Protein AF-A0A087GH47-F1 (afdb_monomer_lite)

Sequence (75 aa):
MSSSSLWPITIINPPVCYTRYALDCVPSNGGLVPRPMMYVALTYDHMLIDGREAVYFLRRVKDVVEDPQRLLLDI

pLDDT: mean 74.62, std 17.52, range [31.16, 90.12]

InterPro domains:
  IPR001078 2-oxoacid dehydrogenase acyltransferase, c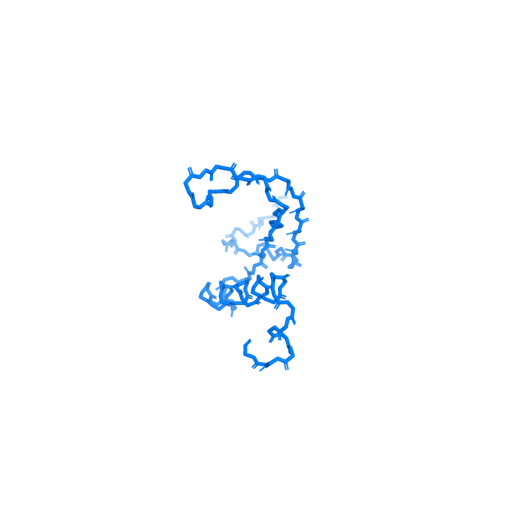atalytic domain [PF00198] (26-73)
  IPR023213 Chloramphenicol acetyltransferase-like domain superfamily [G3DSA:3.30.559.10] (2-73)
  IPR050537 2-oxoacid dehydrogenase [PTHR43416] (30-75)

Organism: Arabis alpina (NCBI:txid50452)

Secondary structure (DSSP, 8-state):
-------SS-------EEEEEEEEEEEETTEEEEEEEEEEEE---TTTS-HHHHHHHHHHHHHHHH-THHHHTT-

Foldseek 3Di:
DPDPDPDPDDPPDPWDKDKDWDFAFDDDDHDTDTDTDIDIDTDDDCVVDPPVVVVVVVVVVVVCVVPVVCVVVVD

Structure (mmCIF, N/CA/C/O backbone):
data_AF-A0A087GH47-F1
#
_entry.id   AF-A0A087GH47-F1
#
loop_
_atom_site.group_PDB
_atom_site.id
_atom_site.type_symbol
_atom_site.label_atom_id
_atom_site.label_alt_id
_atom_site.label_comp_id
_atom_site.label_asym_id
_atom_site.label_entity_id
_atom_site.label_seq_id
_atom_site.pdbx_PDB_ins_code
_atom_site.Cartn_x
_atom_site.Cartn_y
_atom_site.Cartn_z
_atom_site.occupancy
_atom_site.B_iso_or_equiv
_atom_site.auth_seq_id
_atom_site.auth_comp_id
_atom_site.auth_asym_id
_atom_site.auth_atom_id
_atom_site.pdbx_PDB_model_num
ATOM 1 N N . MET A 1 1 ? 39.769 -18.874 -8.119 1.00 41.12 1 MET A N 1
ATOM 2 C CA . MET A 1 1 ? 39.524 -17.439 -8.381 1.00 41.12 1 MET A CA 1
ATOM 3 C C . MET A 1 1 ? 39.085 -17.297 -9.831 1.00 41.12 1 MET A C 1
ATOM 5 O O . MET A 1 1 ? 39.890 -16.979 -10.689 1.00 41.12 1 MET A O 1
ATOM 9 N N . SER A 1 2 ? 37.831 -17.654 -10.109 1.00 31.16 2 SER A N 1
ATOM 10 C CA . SER A 1 2 ? 37.211 -17.470 -11.422 1.00 31.16 2 SER A CA 1
ATOM 11 C C . SER A 1 2 ? 36.403 -16.191 -11.328 1.00 31.16 2 SER A C 1
ATOM 13 O O . SER A 1 2 ? 35.493 -16.104 -10.511 1.00 31.16 2 SER A O 1
ATOM 15 N N . SER A 1 3 ? 36.825 -15.196 -12.091 1.00 36.97 3 SER A N 1
ATOM 16 C CA . SER A 1 3 ? 36.262 -13.858 -12.222 1.00 36.97 3 SER A CA 1
ATOM 17 C C . SER A 1 3 ? 34.747 -13.889 -12.434 1.00 36.97 3 SER A C 1
ATOM 19 O O . SER A 1 3 ? 34.268 -14.045 -13.556 1.00 36.97 3 SER A O 1
ATOM 21 N N . SER A 1 4 ? 34.002 -13.738 -11.339 1.00 34.78 4 SER A N 1
ATOM 22 C CA . SER A 1 4 ? 32.568 -13.467 -11.334 1.00 34.78 4 SER A CA 1
ATOM 23 C C . SER A 1 4 ? 32.354 -12.098 -11.969 1.00 34.78 4 SER A C 1
ATOM 25 O O . SER A 1 4 ? 32.665 -11.067 -11.376 1.00 34.78 4 SER A O 1
ATOM 27 N N . SER A 1 5 ? 31.896 -12.092 -13.215 1.00 31.73 5 SER A N 1
ATOM 28 C CA . SER A 1 5 ? 31.554 -10.891 -13.963 1.00 31.73 5 SER A CA 1
ATOM 29 C C . SER A 1 5 ? 30.542 -10.048 -13.182 1.00 31.73 5 SER A C 1
ATOM 31 O O . SER A 1 5 ? 29.384 -10.443 -13.039 1.00 31.73 5 SER A O 1
ATOM 33 N N . LEU A 1 6 ? 30.996 -8.892 -12.689 1.00 43.12 6 LEU A N 1
ATOM 34 C CA . LEU A 1 6 ? 30.156 -7.779 -12.260 1.00 43.12 6 LEU A CA 1
ATOM 35 C C . LEU A 1 6 ? 29.354 -7.274 -13.469 1.00 43.12 6 LEU A C 1
ATOM 37 O O . LEU A 1 6 ? 29.816 -6.406 -14.205 1.00 43.12 6 LEU A O 1
ATOM 41 N N . TRP A 1 7 ? 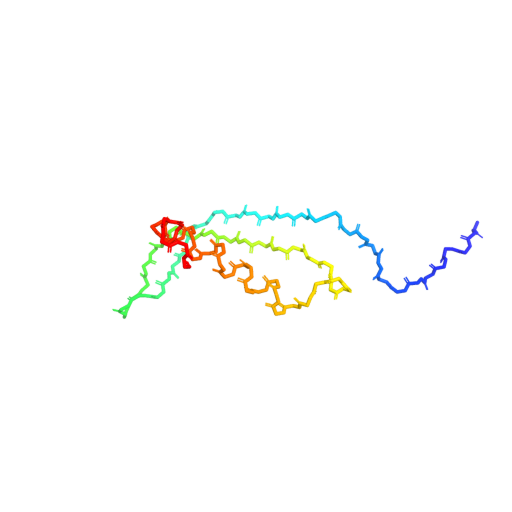28.158 -7.818 -13.672 1.00 35.56 7 TRP A N 1
ATOM 42 C CA . TRP A 1 7 ? 27.109 -7.155 -14.444 1.00 35.56 7 TRP A CA 1
ATOM 43 C C . TRP A 1 7 ? 26.192 -6.422 -13.452 1.00 35.56 7 TRP A C 1
ATOM 45 O O . TRP A 1 7 ? 25.848 -6.996 -12.414 1.00 35.56 7 TRP A O 1
ATOM 55 N N . PRO A 1 8 ? 25.848 -5.144 -13.686 1.00 39.22 8 PRO A N 1
ATOM 56 C CA . PRO A 1 8 ? 25.154 -4.331 -12.696 1.00 39.22 8 PRO A CA 1
ATOM 57 C C . PRO A 1 8 ? 23.711 -4.827 -12.498 1.00 39.22 8 PRO A C 1
ATOM 59 O O . PRO A 1 8 ? 22.918 -4.843 -13.428 1.00 39.22 8 PRO A O 1
ATOM 62 N N . ILE A 1 9 ? 23.399 -5.215 -11.257 1.00 44.91 9 ILE A N 1
ATOM 63 C CA . ILE A 1 9 ? 22.066 -5.237 -10.627 1.00 44.91 9 ILE A CA 1
ATOM 64 C C . ILE A 1 9 ? 20.968 -5.987 -11.405 1.00 44.91 9 ILE A C 1
ATOM 66 O O . ILE A 1 9 ? 19.990 -5.403 -11.848 1.00 44.91 9 ILE A O 1
ATOM 70 N N . THR A 1 10 ? 21.059 -7.312 -11.464 1.00 44.19 10 THR A N 1
ATOM 71 C CA . THR A 1 10 ? 19.865 -8.178 -11.530 1.00 44.19 10 THR A CA 1
ATOM 72 C C . THR A 1 10 ? 20.072 -9.387 -10.620 1.00 44.19 10 THR A C 1
ATOM 74 O O . THR A 1 10 ? 20.041 -10.542 -11.035 1.00 44.19 10 THR A O 1
ATOM 77 N N . ILE A 1 11 ? 20.285 -9.136 -9.321 1.00 46.00 11 ILE A N 1
ATOM 78 C CA . ILE A 1 11 ? 19.845 -10.127 -8.333 1.00 46.00 11 ILE A CA 1
ATOM 79 C C . ILE A 1 11 ? 18.321 -10.089 -8.423 1.00 46.00 11 ILE A C 1
ATOM 81 O O . ILE A 1 11 ? 17.687 -9.191 -7.872 1.00 46.00 11 ILE A O 1
ATOM 85 N N . ILE A 1 12 ? 17.761 -11.015 -9.201 1.00 56.62 12 ILE A N 1
ATOM 86 C CA . ILE A 1 12 ? 16.330 -11.306 -9.254 1.00 56.62 12 ILE A CA 1
ATOM 87 C C . ILE A 1 12 ? 15.947 -11.717 -7.835 1.00 56.62 12 ILE A C 1
ATOM 89 O O . ILE A 1 12 ? 16.133 -12.862 -7.423 1.00 56.62 12 ILE A O 1
ATOM 93 N N . ASN A 1 13 ? 15.490 -10.754 -7.043 1.00 55.69 13 ASN A N 1
ATOM 94 C CA . ASN A 1 13 ? 14.811 -11.067 -5.804 1.00 55.69 13 ASN A CA 1
ATOM 95 C C . ASN A 1 13 ? 13.512 -11.779 -6.218 1.00 55.69 13 ASN A C 1
ATOM 97 O O . ASN A 1 13 ? 12.803 -11.238 -7.073 1.00 55.69 13 ASN A O 1
ATOM 101 N N . PRO A 1 14 ? 13.178 -12.971 -5.692 1.00 56.81 14 PRO A N 1
ATOM 102 C CA . PRO A 1 14 ? 11.833 -13.497 -5.884 1.00 56.81 14 PRO A CA 1
ATOM 103 C C . PRO A 1 14 ? 10.830 -12.418 -5.441 1.00 56.81 14 PRO A C 1
ATOM 105 O O . PRO A 1 14 ? 11.097 -11.752 -4.435 1.00 56.81 14 PRO A O 1
ATOM 108 N N . PRO A 1 15 ? 9.720 -12.191 -6.172 1.00 56.53 15 PRO A N 1
ATOM 109 C CA . PRO A 1 15 ? 8.746 -11.182 -5.783 1.00 56.53 15 PRO A CA 1
ATOM 110 C C . PRO A 1 15 ? 8.210 -11.550 -4.402 1.00 56.53 15 PRO A C 1
ATOM 112 O O . PRO A 1 15 ? 7.474 -12.5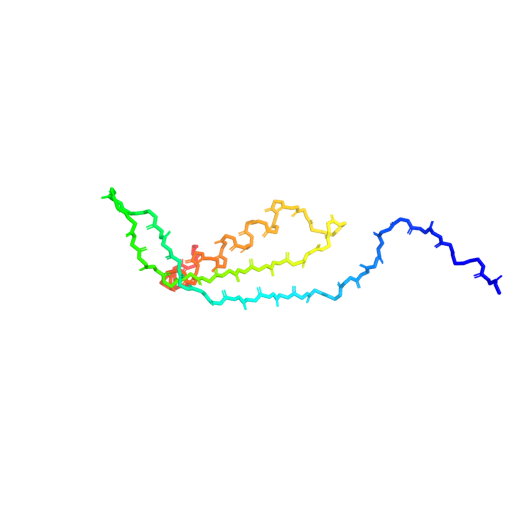20 -4.230 1.00 56.53 15 PRO A O 1
ATOM 115 N N . VAL A 1 16 ? 8.638 -10.790 -3.401 1.00 62.94 16 VAL A N 1
ATOM 116 C CA . VAL A 1 16 ? 8.212 -10.944 -2.017 1.00 62.94 16 VAL A CA 1
ATOM 117 C C . VAL A 1 16 ? 7.288 -9.785 -1.697 1.00 62.94 16 VAL A C 1
ATOM 119 O O . VAL A 1 16 ? 7.641 -8.611 -1.856 1.00 62.94 16 VAL A O 1
ATOM 122 N N . CYS A 1 17 ? 6.078 -10.124 -1.270 1.00 67.56 17 CYS A N 1
ATOM 123 C CA . CYS A 1 17 ? 5.158 -9.189 -0.654 1.00 67.56 17 CYS A CA 1
ATOM 124 C C . CYS A 1 17 ? 5.324 -9.288 0.863 1.00 67.56 17 CYS A C 1
ATOM 126 O O . CYS A 1 17 ? 5.334 -10.376 1.439 1.00 67.56 17 CYS A O 1
ATOM 128 N N . TYR A 1 18 ? 5.471 -8.140 1.514 1.00 72.75 18 TYR A N 1
ATOM 129 C CA . TYR A 1 18 ? 5.499 -8.067 2.969 1.00 72.75 18 TYR A CA 1
ATOM 130 C C . TYR A 1 18 ? 4.332 -7.215 3.440 1.00 72.75 18 TYR A C 1
ATOM 132 O O . TYR A 1 18 ? 4.129 -6.097 2.961 1.00 72.75 18 TYR A O 1
ATOM 140 N N . THR A 1 19 ? 3.583 -7.745 4.400 1.00 77.00 19 THR A N 1
ATOM 141 C CA . THR A 1 19 ? 2.481 -7.049 5.062 1.00 77.00 19 THR A CA 1
ATOM 142 C C . THR A 1 19 ? 2.765 -6.965 6.552 1.00 77.00 19 THR A C 1
ATOM 144 O O . THR A 1 19 ? 3.048 -7.982 7.189 1.00 77.00 19 THR A O 1
ATOM 147 N N . ARG A 1 20 ? 2.667 -5.768 7.130 1.00 84.50 20 ARG A N 1
ATOM 148 C CA . ARG A 1 20 ? 2.751 -5.557 8.579 1.00 84.5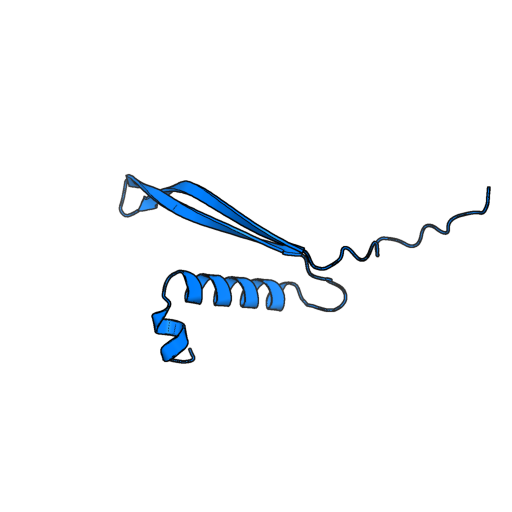0 20 ARG A CA 1
ATOM 149 C C . ARG A 1 20 ? 1.530 -4.784 9.058 1.00 84.50 20 ARG A C 1
ATOM 151 O O . ARG A 1 20 ? 1.245 -3.709 8.541 1.00 84.50 20 ARG A O 1
ATOM 158 N N . TYR A 1 21 ? 0.875 -5.300 10.091 1.00 83.50 21 TYR A N 1
ATOM 159 C CA . TYR A 1 21 ? -0.171 -4.586 10.818 1.00 83.50 21 TYR A CA 1
ATOM 160 C C . TYR A 1 21 ? 0.442 -3.837 12.001 1.00 83.50 21 TYR A C 1
ATOM 162 O O . TYR A 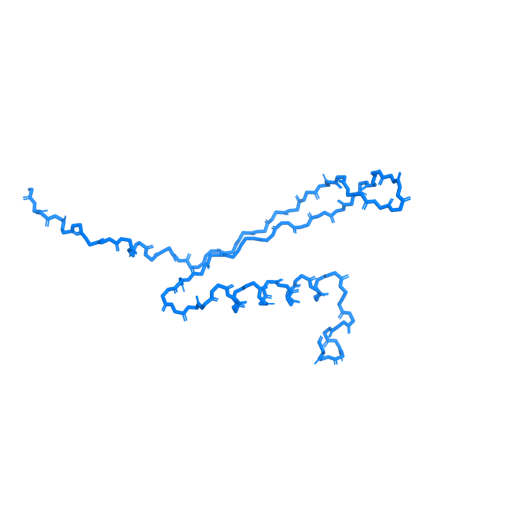1 21 ? 1.223 -4.411 12.763 1.00 83.50 21 TYR A O 1
ATOM 170 N N . ALA A 1 22 ? 0.109 -2.559 12.144 1.00 83.12 22 ALA A N 1
ATOM 171 C CA . ALA A 1 22 ? 0.545 -1.710 13.246 1.00 83.12 22 ALA A CA 1
ATOM 172 C C . ALA A 1 22 ? -0.585 -0.761 13.668 1.00 83.12 22 ALA A C 1
ATOM 174 O O . ALA A 1 22 ? -1.450 -0.408 12.869 1.00 83.12 22 ALA A O 1
ATOM 175 N N . LEU A 1 23 ? -0.583 -0.351 14.935 1.00 82.19 23 LEU A N 1
ATOM 176 C CA . LEU A 1 23 ? -1.436 0.733 15.420 1.00 82.19 23 LEU A CA 1
ATOM 177 C C . LEU A 1 23 ? -0.643 2.029 15.309 1.00 82.19 23 LEU A C 1
ATOM 179 O O . LEU A 1 23 ? 0.391 2.157 15.961 1.00 82.19 23 LEU A O 1
ATOM 183 N N . ASP A 1 24 ? -1.129 2.962 14.496 1.00 85.75 24 ASP A N 1
ATOM 184 C CA . ASP A 1 24 ? -0.481 4.255 14.285 1.00 85.75 24 ASP A CA 1
ATOM 185 C C . ASP A 1 24 ? -1.468 5.409 14.470 1.00 85.75 24 ASP A C 1
ATOM 187 O O . ASP A 1 24 ? -2.676 5.279 14.252 1.00 85.75 24 ASP A O 1
ATOM 191 N N . CYS A 1 25 ? -0.946 6.557 14.896 1.00 84.75 25 CYS A N 1
ATOM 192 C CA . CYS A 1 25 ? -1.732 7.770 15.092 1.00 84.75 25 CYS A CA 1
ATOM 193 C C . CYS A 1 25 ? -1.840 8.534 13.771 1.00 84.75 25 CYS A C 1
ATOM 195 O O . CYS A 1 25 ? -0.861 9.109 13.298 1.00 84.75 25 CYS A O 1
ATOM 197 N N . VAL A 1 26 ? -3.041 8.574 13.191 1.00 87.38 26 VAL A N 1
ATOM 198 C CA . VAL A 1 26 ? -3.305 9.271 11.926 1.00 87.38 26 VAL A CA 1
ATOM 199 C C . VAL A 1 26 ? -4.028 10.590 12.219 1.00 87.38 26 VAL A C 1
ATOM 201 O O . VAL A 1 26 ? -4.962 10.605 13.028 1.00 87.38 26 VAL A O 1
ATOM 204 N N . PRO A 1 27 ? -3.636 11.709 11.586 1.00 87.81 27 PRO A N 1
ATOM 205 C CA . PRO A 1 27 ? -4.367 12.960 11.721 1.00 87.81 27 PRO A CA 1
ATOM 206 C C . PRO A 1 27 ? -5.775 12.833 11.121 1.00 87.81 27 PRO A C 1
ATOM 208 O O . PRO A 1 27 ? -5.941 12.466 9.958 1.00 87.81 27 PRO A O 1
ATOM 211 N N . SER A 1 28 ? -6.801 13.167 11.904 1.00 85.19 28 SER A N 1
ATOM 212 C CA . SER A 1 28 ? -8.182 13.285 11.430 1.00 85.19 28 SER A CA 1
ATOM 213 C C . SER A 1 28 ? -8.867 14.485 12.075 1.00 85.19 28 SER A C 1
ATOM 215 O O . SER A 1 28 ? -8.851 14.600 13.300 1.00 85.19 28 SER A O 1
ATOM 217 N N . ASN A 1 29 ? -9.468 15.358 11.260 1.00 79.31 29 ASN A N 1
ATOM 218 C CA . ASN A 1 29 ? -10.331 16.469 11.688 1.00 79.31 29 ASN A CA 1
ATOM 219 C C . ASN A 1 29 ? -9.821 17.255 12.917 1.00 79.31 29 ASN A C 1
ATOM 221 O O . ASN A 1 29 ? -10.580 17.531 13.840 1.00 79.31 29 ASN A O 1
ATOM 225 N N . GLY A 1 30 ? -8.531 17.613 12.929 1.00 86.62 30 GLY A N 1
ATOM 226 C CA . GLY A 1 30 ? -7.940 18.468 13.968 1.00 86.62 30 GLY A CA 1
ATOM 227 C C . GLY A 1 30 ? -7.311 17.749 15.168 1.00 86.62 30 GLY A C 1
ATOM 228 O O . GLY A 1 30 ? -6.875 18.424 16.095 1.00 86.62 30 GLY A O 1
ATOM 229 N N . GLY A 1 31 ? -7.211 16.415 15.161 1.00 86.94 31 GLY A N 1
ATOM 230 C CA . GLY A 1 31 ? -6.515 15.648 16.201 1.00 86.94 31 GLY A CA 1
ATOM 231 C C . GLY A 1 31 ? -5.809 14.397 15.674 1.00 86.94 31 GLY A C 1
ATOM 232 O O . GLY A 1 31 ? -5.972 14.019 14.514 1.00 86.94 31 GLY A O 1
ATOM 233 N N . LEU A 1 32 ? -5.018 13.752 16.534 1.00 89.38 32 LEU A N 1
ATOM 234 C CA . LEU A 1 32 ? -4.393 12.453 16.264 1.00 89.38 32 LEU A CA 1
ATOM 235 C C . LEU A 1 32 ? -5.291 11.340 16.811 1.00 89.38 32 LEU A C 1
ATOM 237 O O . LEU A 1 32 ? -5.571 11.312 18.008 1.00 89.38 32 LEU A O 1
ATOM 241 N N . VAL A 1 33 ? -5.734 10.428 15.945 1.00 89.81 33 VAL A N 1
ATOM 242 C CA . VAL A 1 33 ? -6.579 9.288 16.329 1.00 89.81 33 VAL A CA 1
ATOM 243 C C . VAL A 1 33 ? -5.823 7.990 16.042 1.00 89.81 33 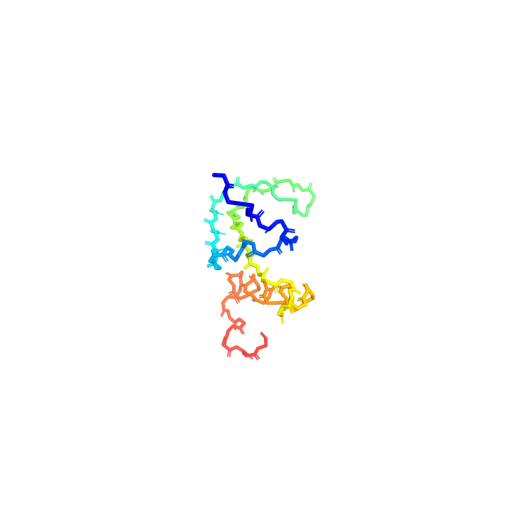VAL A C 1
ATOM 245 O O . VAL A 1 33 ? -5.314 7.832 14.928 1.00 89.81 33 VAL A O 1
ATOM 248 N N . PRO A 1 34 ? -5.735 7.050 17.003 1.00 88.50 34 PRO A N 1
ATOM 249 C CA . PRO A 1 34 ? -5.144 5.745 16.741 1.00 88.50 34 PRO A CA 1
ATOM 250 C C . PRO A 1 34 ? -6.024 4.977 15.749 1.00 88.50 34 PRO A C 1
ATOM 252 O O . PRO A 1 34 ? -7.223 4.798 15.977 1.00 88.50 34 PRO A O 1
ATOM 255 N N . ARG A 1 35 ? -5.437 4.519 14.642 1.00 88.31 35 ARG A N 1
ATOM 256 C CA . ARG A 1 35 ? -6.103 3.667 13.652 1.00 88.31 35 ARG A CA 1
ATOM 257 C C . ARG A 1 35 ? -5.275 2.413 13.370 1.00 88.31 35 ARG A C 1
ATOM 259 O O . ARG A 1 35 ? -4.045 2.486 13.354 1.00 88.31 35 ARG A O 1
ATOM 266 N N . PRO A 1 36 ? -5.926 1.258 13.143 1.00 88.12 36 PRO A N 1
ATOM 267 C CA . PRO A 1 36 ? -5.235 0.083 12.638 1.00 88.12 36 PRO A CA 1
ATOM 268 C C . PRO A 1 36 ? -4.760 0.371 11.211 1.00 88.12 36 PRO A C 1
ATOM 270 O O . PRO A 1 36 ? -5.568 0.605 10.315 1.00 88.12 36 PRO A O 1
ATOM 273 N N . MET A 1 37 ? -3.445 0.377 11.018 1.00 89.44 37 MET A N 1
ATOM 274 C CA . MET A 1 37 ? -2.785 0.620 9.741 1.00 89.44 37 MET A CA 1
ATOM 275 C C . MET A 1 37 ? -2.131 -0.670 9.246 1.00 89.44 37 MET A C 1
ATOM 277 O O . MET A 1 37 ? -1.520 -1.419 10.013 1.00 89.44 37 MET A O 1
ATOM 281 N N . MET A 1 38 ? -2.239 -0.923 7.943 1.00 90.12 38 MET A N 1
ATOM 282 C CA . MET A 1 38 ? -1.549 -2.022 7.272 1.00 90.12 38 MET A CA 1
ATOM 283 C C . MET A 1 38 ? -0.521 -1.455 6.297 1.00 90.12 38 MET A C 1
ATOM 285 O O . MET A 1 38 ? -0.870 -0.786 5.327 1.00 90.12 38 MET A O 1
ATOM 289 N N . TYR A 1 39 ? 0.749 -1.755 6.540 1.00 86.88 39 TYR A N 1
ATOM 290 C CA . TYR A 1 39 ? 1.844 -1.410 5.646 1.00 86.88 39 TYR A CA 1
ATOM 291 C C . TYR A 1 39 ? 2.069 -2.548 4.655 1.00 86.88 39 TYR A C 1
ATOM 293 O O . TYR A 1 39 ? 2.333 -3.681 5.063 1.00 86.88 39 TYR A O 1
ATOM 301 N N . VAL A 1 40 ? 1.971 -2.235 3.363 1.00 85.75 40 VAL A N 1
ATOM 302 C CA . VAL A 1 40 ? 2.195 -3.176 2.260 1.00 85.75 40 VAL A CA 1
ATOM 303 C C . VAL A 1 40 ? 3.417 -2.721 1.474 1.00 85.75 40 VAL A C 1
ATOM 305 O O . VAL A 1 40 ? 3.469 -1.582 1.014 1.00 85.75 40 VAL A O 1
ATOM 308 N N . ALA A 1 41 ? 4.391 -3.612 1.309 1.00 84.50 41 ALA A N 1
ATOM 309 C CA . ALA A 1 41 ? 5.543 -3.395 0.444 1.00 84.50 41 ALA A CA 1
ATOM 310 C C . ALA A 1 41 ? 5.473 -4.343 -0.759 1.00 84.50 41 ALA A C 1
ATOM 312 O O . ALA A 1 41 ? 5.375 -5.561 -0.587 1.00 84.50 41 ALA A O 1
ATOM 313 N N . LEU A 1 42 ? 5.540 -3.773 -1.965 1.00 83.56 42 LEU A N 1
ATOM 314 C CA . LEU A 1 42 ? 5.637 -4.509 -3.223 1.00 83.56 42 LEU A CA 1
ATOM 315 C C . LEU A 1 42 ? 7.046 -4.345 -3.785 1.00 83.56 42 LEU A C 1
ATOM 317 O O . LEU A 1 42 ? 7.477 -3.229 -4.072 1.00 83.56 42 LEU A O 1
ATOM 321 N N . THR A 1 43 ? 7.740 -5.464 -3.959 1.00 81.25 43 THR A N 1
ATOM 322 C CA . THR A 1 43 ? 8.962 -5.516 -4.761 1.00 81.25 43 THR A CA 1
ATOM 323 C C . THR A 1 43 ? 8.578 -5.916 -6.181 1.00 81.25 43 THR A C 1
ATOM 325 O O . THR A 1 43 ? 7.875 -6.905 -6.379 1.00 81.25 43 THR A O 1
ATOM 328 N N . TYR A 1 44 ? 8.975 -5.110 -7.162 1.00 80.00 44 TYR A N 1
ATOM 329 C CA . TYR A 1 44 ? 8.703 -5.350 -8.576 1.00 80.00 44 TYR A CA 1
ATOM 330 C C . TYR A 1 44 ? 9.972 -5.125 -9.394 1.00 80.00 44 TYR A C 1
ATOM 332 O O . TYR A 1 44 ? 10.863 -4.380 -8.983 1.00 80.00 44 TYR A O 1
ATOM 340 N N . ASP A 1 45 ? 10.058 -5.798 -10.537 1.00 81.56 45 ASP A N 1
ATOM 341 C CA . ASP A 1 45 ? 11.172 -5.626 -11.460 1.00 81.56 45 ASP A CA 1
ATOM 342 C C . ASP A 1 45 ? 10.931 -4.384 -12.323 1.00 81.56 45 ASP A C 1
ATOM 344 O O . ASP A 1 45 ? 10.029 -4.359 -13.162 1.00 81.56 45 ASP A O 1
ATOM 348 N N . HIS A 1 46 ? 11.743 -3.352 -12.108 1.00 82.50 46 HIS A N 1
ATOM 349 C CA . HIS A 1 46 ? 11.675 -2.097 -12.854 1.00 82.50 46 HIS A CA 1
ATOM 350 C C . HIS A 1 46 ? 11.958 -2.258 -14.352 1.00 82.50 46 HIS A C 1
ATOM 352 O O . HIS A 1 46 ? 11.601 -1.377 -15.130 1.00 82.50 46 HIS A O 1
ATOM 358 N N . MET A 1 47 ? 12.618 -3.345 -14.770 1.00 79.06 47 MET A N 1
ATOM 359 C CA . MET A 1 47 ? 12.871 -3.601 -16.190 1.00 79.06 47 MET A CA 1
ATOM 360 C C . MET A 1 47 ? 11.621 -4.104 -16.918 1.00 79.06 47 MET A C 1
ATOM 362 O O . MET A 1 47 ? 11.533 -3.974 -18.136 1.00 79.06 47 MET A O 1
ATOM 366 N N . LEU A 1 48 ? 10.669 -4.682 -16.181 1.00 80.81 48 LEU A N 1
ATOM 367 C CA . LEU A 1 48 ? 9.445 -5.266 -16.726 1.00 80.81 48 LEU A CA 1
ATOM 368 C C . LEU A 1 48 ? 8.212 -4.402 -16.460 1.00 80.81 48 LEU A C 1
ATOM 370 O O . LEU A 1 48 ? 7.326 -4.338 -17.306 1.00 80.81 48 LEU A O 1
ATOM 374 N N . ILE A 1 49 ? 8.142 -3.766 -15.290 1.00 79.12 49 ILE A N 1
ATOM 375 C CA . ILE A 1 49 ? 6.972 -3.022 -14.822 1.00 79.12 49 ILE A CA 1
ATOM 376 C C . ILE A 1 49 ? 7.392 -1.579 -14.553 1.00 79.12 49 ILE A C 1
ATOM 378 O O . ILE A 1 49 ? 8.308 -1.320 -13.768 1.00 79.12 49 ILE A O 1
ATOM 382 N N . ASP A 1 50 ? 6.692 -0.630 -15.177 1.00 83.62 50 ASP A N 1
ATOM 383 C CA . ASP A 1 50 ? 6.904 0.790 -14.905 1.00 83.62 50 ASP A CA 1
ATOM 384 C C . ASP A 1 50 ? 6.427 1.133 -13.484 1.00 83.62 50 ASP A C 1
ATOM 386 O O . ASP A 1 50 ? 5.397 0.650 -13.001 1.00 83.62 50 ASP A O 1
ATOM 390 N N . GLY A 1 51 ? 7.148 2.021 -12.798 1.00 81.62 51 GLY A N 1
ATOM 391 C CA . GLY A 1 51 ? 6.829 2.396 -11.422 1.00 81.62 51 GLY A CA 1
ATOM 392 C C . GLY A 1 51 ? 5.440 3.018 -11.276 1.00 81.62 51 GLY A C 1
ATOM 393 O O . GLY A 1 51 ? 4.810 2.893 -10.225 1.00 81.62 51 GLY A O 1
ATOM 394 N N . ARG A 1 52 ? 4.909 3.623 -12.345 1.00 87.69 52 ARG A N 1
ATOM 395 C CA . ARG A 1 52 ? 3.525 4.108 -12.392 1.00 87.69 52 ARG A CA 1
ATOM 396 C C . ARG A 1 52 ? 2.508 2.976 -12.250 1.00 87.69 52 ARG A C 1
ATOM 398 O O . ARG A 1 52 ? 1.556 3.123 -11.484 1.00 87.69 52 ARG A O 1
ATOM 405 N N . GLU A 1 53 ? 2.692 1.877 -12.977 1.00 85.50 53 GLU A N 1
ATOM 406 C CA . GLU A 1 53 ? 1.772 0.735 -12.946 1.00 85.50 53 GLU A CA 1
ATOM 407 C C . GLU A 1 53 ? 1.800 0.053 -11.578 1.00 85.50 53 GLU A C 1
ATOM 409 O O . GLU A 1 53 ? 0.746 -0.241 -11.011 1.00 85.50 53 GLU A O 1
ATOM 414 N N . ALA A 1 54 ? 2.987 -0.090 -10.983 1.00 86.12 54 ALA A N 1
ATOM 415 C CA . ALA A 1 54 ? 3.143 -0.646 -9.641 1.00 86.12 54 ALA A CA 1
ATOM 416 C C . ALA A 1 54 ? 2.445 0.203 -8.560 1.00 86.12 54 ALA A C 1
ATOM 418 O O . ALA A 1 54 ? 1.763 -0.332 -7.681 1.00 86.12 54 ALA A O 1
ATOM 419 N N . VAL A 1 55 ? 2.563 1.535 -8.633 1.00 87.94 55 VAL A N 1
ATOM 420 C CA . VAL A 1 55 ? 1.874 2.453 -7.709 1.00 87.94 55 VAL A CA 1
ATOM 421 C C . VAL A 1 55 ? 0.359 2.404 -7.908 1.00 87.94 55 VAL A C 1
ATOM 423 O O . VAL A 1 55 ? -0.386 2.413 -6.926 1.00 87.94 55 VAL A O 1
ATOM 426 N N . TYR A 1 56 ? -0.111 2.325 -9.156 1.00 89.75 56 TYR A N 1
ATOM 427 C CA . TYR A 1 56 ? -1.538 2.213 -9.452 1.00 89.75 56 TYR A CA 1
ATOM 428 C C . TYR A 1 56 ? -2.127 0.907 -8.906 1.00 89.75 56 TYR A C 1
ATOM 430 O O . TYR A 1 56 ? -3.160 0.933 -8.237 1.00 89.75 56 TYR A O 1
ATOM 438 N N . PHE A 1 57 ? -1.430 -0.214 -9.099 1.00 87.56 57 PHE A N 1
ATOM 439 C CA . PHE A 1 57 ? -1.812 -1.508 -8.537 1.00 87.56 57 PHE A CA 1
ATOM 440 C C . PHE A 1 57 ? -1.901 -1.462 -7.007 1.00 87.56 57 PHE A C 1
ATOM 442 O O . PHE A 1 57 ? -2.926 -1.830 -6.435 1.00 87.56 57 PHE A O 1
ATOM 449 N N . LEU A 1 58 ? -0.871 -0.941 -6.332 1.00 88.81 58 LEU A N 1
ATOM 450 C CA . LEU A 1 58 ? -0.877 -0.804 -4.873 1.00 88.81 58 LEU A CA 1
ATOM 451 C C . LEU A 1 58 ? -2.021 0.081 -4.372 1.00 88.81 58 LEU A C 1
ATOM 453 O O . LEU A 1 58 ? -2.658 -0.245 -3.370 1.00 88.81 58 LEU A O 1
ATOM 457 N N . ARG A 1 59 ? -2.317 1.181 -5.071 1.00 89.44 59 ARG A N 1
ATOM 458 C CA . ARG A 1 59 ? -3.450 2.050 -4.737 1.00 89.44 59 ARG A CA 1
ATOM 459 C C . ARG A 1 59 ? -4.784 1.328 -4.899 1.00 89.44 59 ARG A C 1
ATOM 461 O O . ARG A 1 59 ? -5.643 1.464 -4.036 1.00 89.44 59 ARG A O 1
ATOM 468 N N . ARG A 1 60 ? -4.946 0.534 -5.957 1.00 88.12 60 ARG A N 1
ATOM 469 C CA . ARG A 1 60 ? -6.157 -0.263 -6.178 1.00 88.12 60 ARG A CA 1
ATOM 470 C C . ARG A 1 60 ? -6.364 -1.287 -5.064 1.00 88.12 60 ARG A C 1
ATOM 472 O O . ARG A 1 60 ? -7.468 -1.389 -4.540 1.00 88.12 60 ARG A O 1
ATOM 479 N N . VAL A 1 61 ? -5.303 -1.992 -4.666 1.00 88.12 61 VAL A N 1
ATOM 480 C CA . VAL A 1 61 ? -5.338 -2.939 -3.541 1.00 88.12 61 VAL A CA 1
ATOM 481 C C . VAL A 1 61 ? -5.691 -2.222 -2.238 1.00 88.12 61 VAL A C 1
ATOM 483 O O . VAL A 1 61 ? -6.555 -2.692 -1.504 1.00 88.12 61 VAL A O 1
ATOM 486 N N . LYS A 1 62 ? -5.075 -1.066 -1.965 1.00 87.88 62 LYS A N 1
ATOM 487 C CA . LYS A 1 62 ? -5.389 -0.241 -0.792 1.00 87.88 62 LYS A CA 1
ATOM 488 C C . LYS A 1 62 ? -6.877 0.123 -0.748 1.00 87.88 62 LYS A C 1
ATOM 490 O O . LYS A 1 62 ? -7.528 -0.109 0.262 1.00 87.88 62 LYS A O 1
ATOM 495 N N . ASP A 1 63 ? -7.407 0.648 -1.847 1.00 88.62 63 ASP A N 1
ATOM 496 C CA . ASP A 1 63 ? -8.794 1.106 -1.937 1.00 88.62 63 ASP A CA 1
ATOM 497 C C . ASP A 1 63 ? -9.800 -0.038 -1.729 1.00 88.62 63 ASP A C 1
ATOM 499 O O . ASP A 1 63 ? -10.819 0.147 -1.073 1.00 88.62 63 ASP A O 1
ATOM 503 N N . VAL A 1 64 ? -9.495 -1.226 -2.255 1.00 87.88 64 VAL A N 1
ATOM 504 C CA . VAL A 1 64 ? -10.294 -2.445 -2.063 1.00 87.88 64 VAL A CA 1
ATOM 505 C C . VAL A 1 64 ? -10.275 -2.930 -0.612 1.00 87.88 64 VAL A C 1
ATOM 507 O O . VAL A 1 64 ? -11.290 -3.394 -0.101 1.00 87.88 64 VAL A O 1
ATOM 510 N N . VAL A 1 65 ? -9.120 -2.864 0.051 1.00 86.75 65 VAL A N 1
ATOM 511 C CA . VAL A 1 65 ? -8.980 -3.327 1.438 1.00 86.75 65 VAL A CA 1
ATOM 512 C C . VAL A 1 65 ? -9.602 -2.335 2.426 1.00 86.75 65 VAL A C 1
ATOM 514 O O . VAL A 1 65 ? -10.154 -2.762 3.437 1.00 86.75 65 VAL A O 1
ATOM 517 N N . GLU A 1 66 ? -9.539 -1.029 2.146 1.00 86.00 66 GLU A N 1
ATOM 518 C CA . GLU A 1 66 ? -10.200 0.003 2.959 1.00 86.00 66 GLU A CA 1
ATOM 519 C C . GLU A 1 66 ? -11.725 -0.001 2.782 1.00 86.00 66 GLU A C 1
ATOM 521 O O . GLU A 1 66 ? -12.447 0.218 3.755 1.00 86.00 66 GLU A O 1
ATOM 526 N N . ASP A 1 67 ? -12.217 -0.268 1.570 1.00 86.31 67 ASP A N 1
ATOM 527 C CA . ASP A 1 67 ? -13.643 -0.327 1.259 1.00 86.31 67 ASP A CA 1
ATOM 528 C C . ASP A 1 67 ? -13.967 -1.529 0.348 1.00 86.31 67 ASP A C 1
ATOM 530 O O . ASP A 1 67 ? -13.931 -1.424 -0.886 1.00 86.31 67 ASP A O 1
ATOM 534 N N . PRO A 1 68 ? -14.329 -2.689 0.930 1.00 79.00 68 PRO A N 1
ATOM 535 C CA . PRO A 1 68 ? -14.590 -3.904 0.165 1.00 79.00 68 PRO A CA 1
ATOM 536 C C . PRO A 1 68 ? -15.824 -3.792 -0.740 1.00 79.00 68 PRO A C 1
ATOM 538 O O . PRO A 1 68 ? -15.980 -4.607 -1.649 1.00 79.00 68 PRO A O 1
ATOM 541 N N . GLN A 1 69 ? -16.689 -2.785 -0.558 1.00 79.88 69 GLN A N 1
ATOM 542 C CA . GLN A 1 69 ? -17.827 -2.556 -1.455 1.00 79.88 69 GLN A CA 1
ATOM 543 C C . GLN A 1 69 ? -17.373 -2.142 -2.861 1.00 79.88 69 GLN A C 1
ATOM 545 O O . GLN A 1 69 ? -18.094 -2.374 -3.830 1.00 79.88 69 GLN A O 1
ATOM 550 N N . ARG A 1 70 ? -16.149 -1.616 -3.004 1.00 73.31 70 ARG A N 1
ATOM 551 C CA . ARG A 1 70 ? -15.557 -1.282 -4.308 1.00 73.31 70 ARG A CA 1
ATOM 552 C C . ARG A 1 70 ? -15.288 -2.504 -5.183 1.00 73.31 70 ARG A C 1
ATOM 554 O O . ARG A 1 70 ? -15.332 -2.382 -6.401 1.00 73.31 70 ARG A O 1
ATOM 561 N N . LEU A 1 71 ? -15.071 -3.682 -4.591 1.00 68.94 71 LEU A N 1
ATOM 562 C CA . LEU A 1 71 ? -14.959 -4.933 -5.354 1.00 68.94 71 LEU A CA 1
ATOM 563 C C . LEU A 1 71 ? -16.278 -5.321 -6.020 1.00 68.94 71 LEU A C 1
ATOM 565 O O . LEU A 1 71 ? -16.273 -5.862 -7.116 1.00 68.94 71 LEU A O 1
ATOM 569 N N . LEU A 1 72 ? -17.406 -5.047 -5.360 1.00 66.44 72 LEU A N 1
ATOM 570 C CA . LEU A 1 72 ? -18.735 -5.378 -5.881 1.00 66.44 72 LEU A CA 1
ATOM 571 C C . LEU A 1 72 ? -19.172 -4.437 -7.008 1.00 66.44 72 LEU A C 1
ATOM 573 O O . LEU A 1 72 ? -20.017 -4.808 -7.816 1.00 66.44 72 LEU A O 1
ATOM 577 N N . LEU A 1 73 ? -18.617 -3.225 -7.045 1.00 68.88 73 LEU A N 1
ATOM 578 C CA . LEU A 1 73 ? -18.949 -2.200 -8.033 1.00 68.88 73 LEU A CA 1
ATOM 579 C C . LEU A 1 73 ? -18.033 -2.221 -9.267 1.00 68.88 73 LEU A C 1
ATOM 581 O O . LEU A 1 73 ? -18.290 -1.458 -10.190 1.00 68.88 73 LEU A O 1
ATOM 585 N N . ASP A 1 74 ? -17.006 -3.080 -9.294 1.00 58.69 74 ASP A N 1
ATOM 586 C CA . ASP A 1 74 ? -16.022 -3.225 -10.385 1.00 58.69 74 ASP A CA 1
ATOM 587 C C . ASP A 1 74 ? -15.412 -1.885 -10.867 1.00 58.69 74 ASP A C 1
ATOM 589 O O . ASP A 1 74 ? -15.070 -1.703 -12.036 1.00 58.69 74 ASP A O 1
ATOM 593 N N . ILE A 1 75 ? -15.274 -0.929 -9.935 1.00 53.22 75 ILE A N 1
ATOM 594 C CA . ILE A 1 75 ? -14.624 0.386 -10.112 1.00 53.22 75 ILE A CA 1
ATOM 595 C C . ILE A 1 75 ? -13.350 0.430 -9.278 1.00 53.22 75 ILE A C 1
ATOM 597 O O . ILE A 1 75 ? -13.399 0.033 -8.085 1.00 53.22 75 ILE A O 1
#

Radius of gyration: 18.58 Å; chains: 1; bounding box: 58×36×34 Å